Protein AF-A0AAE4AWV0-F1 (afdb_monomer)

Mean predicted aligned error: 3.2 Å

Solvent-accessible surface area (backbone atoms only — not comparable to full-atom values): 3196 Å² total; per-residue (Å²): 136,88,86,57,62,46,78,78,44,68,79,40,95,85,69,47,79,50,31,33,31,36,30,74,88,75,67,50,74,47,80,42,75,78,59,94,87,61,81,88,76,80,79,80,85,130

Foldseek 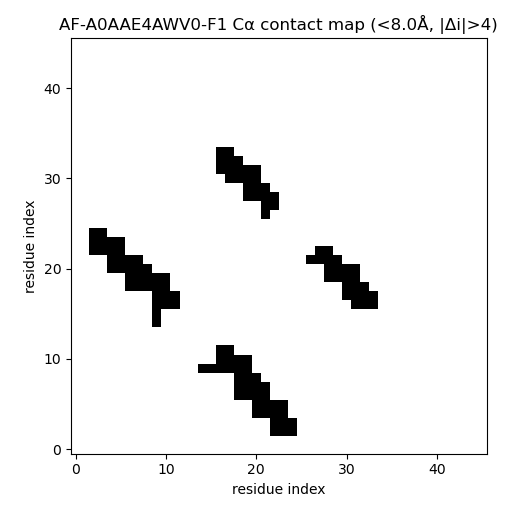3Di:
DDWDWDFPDQDDPVSADFTFTQTPPPRDTDTDDDDPPDDDDDDDDD

Secondary structure (DSSP, 8-state):
----EEEEEE-STTSPSPEEEEETTT--EEEE---TT----PPPP-

Radius of gyration: 10.87 Å; Cα contacts (8 Å, |Δi|>4): 61; chains: 1; bounding box: 28×26×24 Å

Organism: NCBI:txid137267

Nearest PDB structures (foldseek):
  7aoi-assembly1_AY  TM=2.411E-01  e=6.625E+00  Trypanosoma brucei

InterPro domains:
  IPR015035 Domain of unknown function DUF1918 [PF08940] (2-40)

pLDDT: mean 93.41, std 6.37, range [67.56, 97.88]

Sequence (46 aa):
MKRVGVITAVRKPDGAPPYEVRWTDDDHVGVVFPGPDAVIEAAPRR

Structure (mmCIF, N/CA/C/O backbone):
data_AF-A0AAE4AWV0-F1
#
_entry.id   AF-A0AAE4AWV0-F1
#
loop_
_atom_site.group_PDB
_atom_site.id
_atom_site.type_symbol
_atom_site.label_atom_id
_atom_site.label_alt_id
_atom_site.label_comp_id
_atom_site.label_asym_id
_atom_site.label_entity_id
_atom_site.label_seq_id
_atom_site.pdbx_PDB_ins_code
_a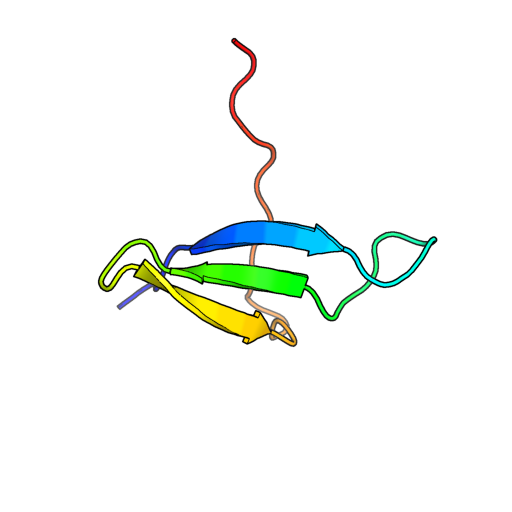tom_site.Cartn_x
_atom_site.Cartn_y
_atom_site.Cartn_z
_atom_site.occupancy
_atom_site.B_iso_or_equiv
_atom_site.auth_seq_id
_atom_site.auth_comp_id
_atom_site.auth_asym_id
_atom_site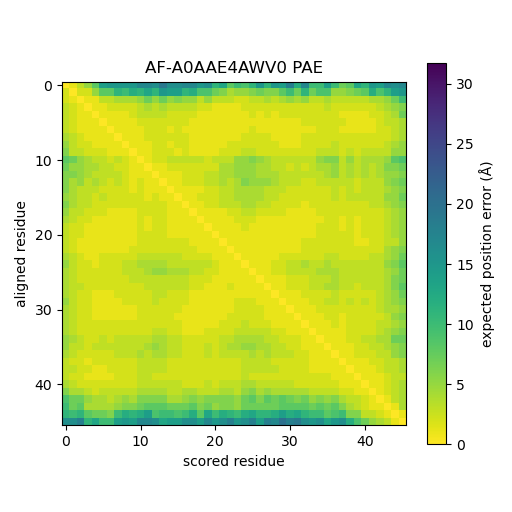.auth_atom_id
_atom_site.pdbx_PDB_model_num
ATOM 1 N N . MET A 1 1 ? 7.681 -7.312 -15.024 1.00 67.56 1 MET A N 1
ATOM 2 C CA . MET A 1 1 ? 6.385 -7.859 -14.561 1.00 67.56 1 MET A CA 1
ATOM 3 C C . MET A 1 1 ? 5.814 -6.897 -13.532 1.00 67.56 1 MET A C 1
ATOM 5 O O . MET A 1 1 ? 6.545 -6.523 -12.626 1.00 67.56 1 MET A O 1
ATOM 9 N N . LYS A 1 2 ? 4.570 -6.436 -13.702 1.00 82.12 2 LYS A N 1
ATOM 10 C CA . LYS A 1 2 ? 3.869 -5.628 -12.689 1.00 82.12 2 LYS A CA 1
ATOM 11 C C . LYS A 1 2 ? 3.322 -6.592 -11.635 1.00 82.12 2 LYS A C 1
ATOM 13 O O . LYS A 1 2 ? 2.645 -7.544 -12.008 1.00 82.12 2 LYS A O 1
ATOM 18 N N . ARG A 1 3 ? 3.617 -6.361 -10.355 1.00 91.94 3 ARG A N 1
ATOM 19 C CA . ARG A 1 3 ? 2.996 -7.102 -9.249 1.00 91.94 3 ARG A CA 1
ATOM 20 C C . ARG A 1 3 ? 1.787 -6.315 -8.757 1.00 91.94 3 ARG A C 1
ATOM 22 O O . ARG A 1 3 ? 1.882 -5.100 -8.592 1.00 91.94 3 ARG A O 1
ATOM 29 N N . VAL A 1 4 ? 0.657 -6.989 -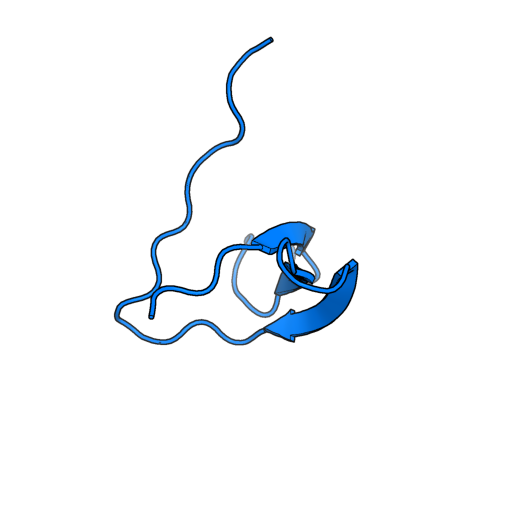8.567 1.00 95.38 4 VAL A N 1
ATOM 30 C CA . VAL A 1 4 ? -0.597 -6.371 -8.113 1.00 95.38 4 VAL A CA 1
ATOM 31 C C . VAL A 1 4 ? -0.970 -6.944 -6.753 1.00 95.38 4 VAL A C 1
ATOM 33 O O . VAL A 1 4 ? -0.820 -8.143 -6.508 1.00 95.38 4 VAL A O 1
ATOM 36 N N . GLY A 1 5 ? -1.450 -6.082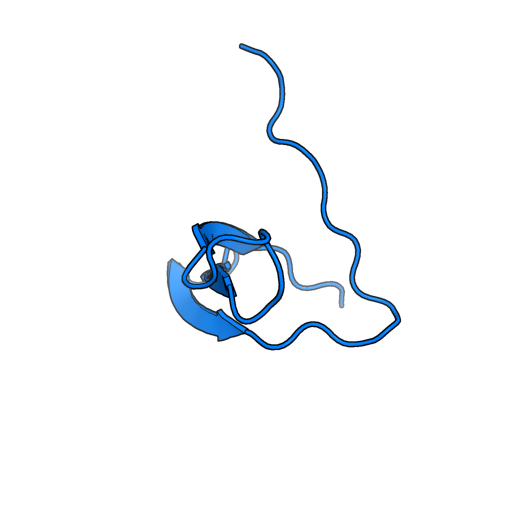 -5.864 1.00 96.06 5 GLY A N 1
ATOM 37 C CA . GLY A 1 5 ? -1.893 -6.446 -4.528 1.00 96.06 5 GLY A CA 1
ATOM 38 C C . GLY A 1 5 ? -3.058 -5.575 -4.081 1.00 96.06 5 GLY A C 1
ATOM 39 O O . GLY A 1 5 ? -3.287 -4.495 -4.628 1.00 96.06 5 GLY A O 1
ATOM 40 N N . VAL A 1 6 ? -3.795 -6.059 -3.088 1.00 97.12 6 VAL A N 1
ATOM 41 C CA . VAL A 1 6 ? -4.914 -5.340 -2.472 1.00 97.12 6 VAL A CA 1
ATOM 42 C C . VAL A 1 6 ? -4.446 -4.770 -1.14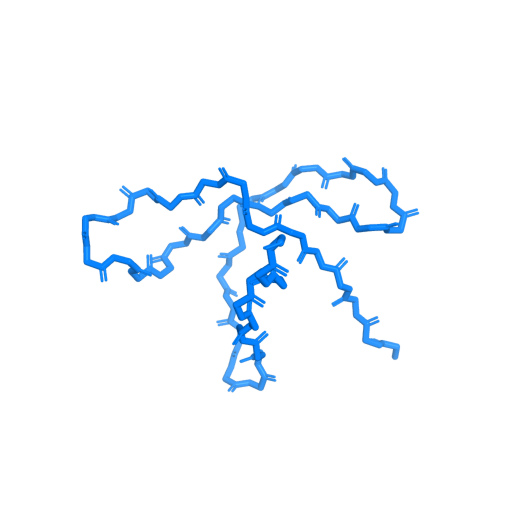1 1.00 97.12 6 VAL A C 1
ATOM 44 O O . VAL A 1 6 ? -3.929 -5.513 -0.307 1.00 97.12 6 VAL A O 1
ATOM 47 N N . ILE A 1 7 ? -4.644 -3.467 -0.932 1.00 97.00 7 ILE A N 1
ATOM 48 C CA . ILE A 1 7 ? -4.401 -2.829 0.365 1.00 97.00 7 ILE A CA 1
ATOM 49 C C . ILE A 1 7 ? -5.485 -3.302 1.338 1.00 97.00 7 ILE A C 1
ATOM 51 O O . ILE A 1 7 ? -6.666 -3.018 1.139 1.00 97.00 7 ILE A O 1
ATOM 55 N N . THR A 1 8 ? -5.094 -4.033 2.378 1.00 97.25 8 THR A N 1
ATOM 56 C CA . THR A 1 8 ? -6.004 -4.585 3.396 1.00 97.25 8 THR A CA 1
ATOM 57 C C . THR A 1 8 ? -6.071 -3.722 4.650 1.00 97.25 8 THR A C 1
ATOM 59 O O . THR A 1 8 ? -7.079 -3.752 5.353 1.00 97.25 8 THR A O 1
ATOM 62 N N . ALA A 1 9 ? -5.032 -2.928 4.922 1.00 96.94 9 ALA A N 1
ATOM 63 C CA . ALA A 1 9 ? -5.014 -1.980 6.028 1.00 96.94 9 ALA A CA 1
ATOM 64 C C . ALA A 1 9 ? -4.113 -0.772 5.744 1.00 96.94 9 ALA A C 1
ATOM 66 O O . ALA A 1 9 ? -3.070 -0.878 5.091 1.00 96.94 9 ALA A O 1
ATOM 67 N N . VAL A 1 10 ? -4.493 0.374 6.314 1.00 97.00 10 VAL A N 1
ATOM 68 C CA . VAL A 1 10 ? -3.689 1.600 6.329 1.00 97.00 10 VAL A CA 1
ATOM 69 C C . VAL A 1 10 ? -3.414 1.976 7.777 1.00 97.00 10 VAL A C 1
ATOM 71 O O . VAL A 1 10 ? -4.337 2.135 8.571 1.00 97.00 10 VAL A O 1
ATOM 74 N N . ARG A 1 11 ? -2.131 2.057 8.144 1.00 90.56 11 ARG A N 1
ATOM 75 C CA . ARG A 1 11 ? -1.716 2.219 9.549 1.00 90.56 11 ARG A CA 1
ATOM 76 C C . ARG A 1 11 ? -1.666 3.676 9.991 1.00 90.56 11 ARG A C 1
ATOM 78 O O . ARG A 1 11 ? -1.768 3.947 11.185 1.00 90.56 11 ARG A O 1
ATOM 85 N N . LYS A 1 12 ? -1.472 4.605 9.053 1.00 93.38 12 LYS A N 1
ATOM 86 C CA . LYS A 1 12 ? -1.409 6.034 9.351 1.00 93.38 12 LYS A CA 1
ATOM 87 C C . LYS A 1 12 ? -2.783 6.694 9.171 1.00 93.38 12 LYS A C 1
ATOM 89 O O . LYS A 1 12 ? -3.465 6.384 8.195 1.00 93.38 12 LYS A O 1
ATOM 94 N N . PRO A 1 13 ? -3.179 7.623 10.062 1.00 94.75 13 PRO A N 1
ATOM 95 C CA . PRO A 1 13 ? -4.473 8.307 9.970 1.00 94.75 13 PRO A CA 1
ATOM 96 C C . PRO A 1 13 ? -4.646 9.170 8.715 1.00 94.75 13 PRO A C 1
ATOM 98 O O . PRO A 1 13 ? -5.767 9.391 8.273 1.00 94.75 13 PRO A O 1
ATOM 101 N N . ASP A 1 14 ? -3.545 9.663 8.151 1.00 95.25 14 ASP A N 1
ATOM 102 C CA . ASP A 1 14 ? -3.516 10.499 6.946 1.00 95.25 14 ASP A CA 1
ATOM 103 C C . ASP A 1 14 ? -3.632 9.692 5.640 1.00 95.25 14 ASP A C 1
ATOM 105 O O . ASP A 1 14 ? -3.651 10.270 4.556 1.00 95.25 14 ASP A O 1
ATOM 109 N N . GLY A 1 15 ? -3.702 8.361 5.723 1.00 93.44 15 GLY A N 1
ATOM 110 C CA . GLY A 1 15 ? -3.745 7.497 4.548 1.00 93.44 15 GLY A CA 1
ATOM 111 C C . GLY A 1 15 ? -2.381 7.280 3.882 1.00 93.44 15 GLY A C 1
ATOM 112 O O . GLY A 1 15 ? -2.310 6.635 2.831 1.00 93.44 15 GLY A O 1
ATOM 113 N N . ALA A 1 16 ? -1.296 7.810 4.454 1.00 94.06 16 ALA A N 1
ATOM 114 C CA . ALA A 1 16 ? 0.037 7.691 3.882 1.00 94.06 16 ALA A CA 1
ATOM 115 C C . ALA A 1 16 ? 0.639 6.290 4.122 1.00 94.06 16 ALA A C 1
ATOM 117 O O . ALA A 1 16 ? 0.263 5.596 5.076 1.00 94.06 16 ALA A O 1
ATOM 118 N N . PRO A 1 17 ? 1.611 5.867 3.290 1.00 95.31 17 PRO A N 1
ATOM 119 C CA . PRO A 1 17 ? 2.340 4.625 3.503 1.00 95.31 17 PRO A CA 1
ATOM 120 C C . PRO A 1 17 ? 2.988 4.543 4.895 1.00 95.31 17 PRO A C 1
ATOM 122 O O . PRO A 1 17 ? 3.390 5.565 5.456 1.00 95.31 17 PRO A O 1
ATOM 125 N N . PRO A 1 18 ? 3.185 3.333 5.439 1.00 97.00 18 PRO A N 1
ATOM 126 C CA . PRO A 1 18 ? 3.099 2.060 4.732 1.00 97.00 18 PRO A CA 1
ATOM 127 C C . PRO A 1 18 ? 1.698 1.440 4.700 1.00 97.00 18 PRO A C 1
ATOM 129 O O . PRO A 1 18 ? 0.864 1.676 5.580 1.00 97.00 18 PRO A O 1
ATOM 132 N N . TYR A 1 19 ? 1.490 0.581 3.705 1.00 97.06 19 TYR A N 1
ATOM 133 C CA . TYR A 1 19 ? 0.258 -0.182 3.511 1.00 97.06 19 TYR A CA 1
ATOM 134 C C . TYR A 1 19 ? 0.468 -1.646 3.852 1.00 97.06 19 TYR A C 1
ATOM 136 O O . TYR A 1 19 ? 1.514 -2.210 3.543 1.00 97.06 19 TYR A O 1
ATOM 144 N N . GLU A 1 20 ? -0.532 -2.277 4.452 1.00 97.88 20 GLU A N 1
ATOM 145 C CA . GLU A 1 20 ? -0.592 -3.733 4.463 1.00 97.88 20 GLU A CA 1
ATOM 146 C C . GLU A 1 20 ? -1.209 -4.200 3.148 1.00 97.88 20 GLU A C 1
ATOM 148 O O . GLU A 1 20 ? -2.292 -3.745 2.776 1.00 97.88 20 GLU A O 1
ATOM 153 N N . VAL A 1 21 ? -0.491 -5.056 2.426 1.00 97.44 2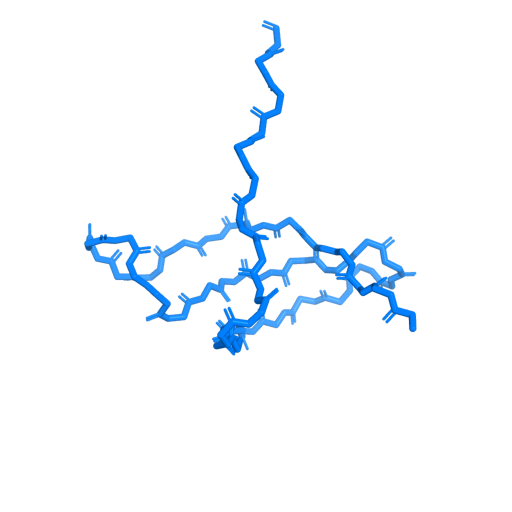1 VAL A N 1
ATOM 154 C CA . VAL A 1 21 ? -0.863 -5.516 1.089 1.00 97.44 21 VAL A CA 1
ATOM 155 C C . VAL A 1 21 ? -0.904 -7.033 1.079 1.00 97.44 21 VAL A C 1
ATOM 157 O O . VAL A 1 21 ? 0.069 -7.678 1.472 1.00 97.44 21 VAL A O 1
ATOM 160 N N . ARG A 1 22 ? -2.010 -7.588 0.578 1.00 97.62 22 ARG A N 1
ATOM 161 C CA . ARG A 1 22 ? -2.090 -8.991 0.162 1.00 97.62 22 ARG A CA 1
ATOM 162 C C . ARG A 1 22 ? -1.833 -9.084 -1.335 1.00 97.62 22 ARG A C 1
ATOM 164 O O . ARG A 1 22 ? -2.567 -8.481 -2.125 1.00 97.62 22 ARG A O 1
ATOM 171 N N . TRP A 1 23 ? -0.798 -9.814 -1.722 1.00 96.81 23 TRP A N 1
ATOM 172 C CA . TRP A 1 23 ? -0.417 -9.977 -3.118 1.00 96.81 23 TRP A CA 1
ATOM 173 C C . TRP A 1 23 ? -1.333 -10.961 -3.845 1.00 96.81 23 TRP A C 1
ATOM 175 O O . TRP A 1 23 ? -1.791 -11.940 -3.271 1.00 96.81 23 TRP A O 1
ATOM 185 N N . THR A 1 24 ? -1.639 -10.669 -5.109 1.00 95.75 24 THR A N 1
ATOM 186 C CA . THR A 1 24 ? -2.602 -11.459 -5.903 1.00 95.75 24 THR A CA 1
ATOM 187 C C . THR A 1 24 ? -1.998 -12.695 -6.566 1.00 95.75 24 THR A C 1
ATOM 189 O O . THR A 1 24 ? -2.739 -13.520 -7.090 1.00 95.75 24 THR A O 1
ATOM 192 N N . ASP A 1 25 ? -0.671 -12.813 -6.576 1.00 95.69 25 ASP A N 1
ATOM 193 C CA . ASP A 1 25 ? 0.055 -13.923 -7.192 1.00 95.69 25 ASP A CA 1
ATOM 194 C C . ASP A 1 25 ? 0.257 -15.111 -6.243 1.00 95.69 25 ASP A C 1
ATOM 196 O O . ASP A 1 25 ? 0.221 -16.252 -6.697 1.00 95.69 25 ASP A O 1
ATOM 200 N N . ASP A 1 26 ? 0.456 -14.857 -4.948 1.00 96.44 26 ASP A N 1
ATOM 201 C CA . ASP A 1 26 ? 0.790 -15.880 -3.947 1.00 96.44 26 ASP A CA 1
ATOM 202 C C . ASP A 1 26 ? 0.040 -15.734 -2.606 1.00 96.44 26 ASP A C 1
ATOM 204 O O . ASP A 1 26 ? 0.360 -16.436 -1.647 1.00 96.44 26 ASP A O 1
ATOM 208 N N . ASP A 1 27 ? -0.931 -14.817 -2.516 1.00 96.88 27 ASP A N 1
ATOM 209 C CA . ASP A 1 27 ? -1.651 -14.455 -1.282 1.00 96.88 27 ASP A CA 1
ATOM 210 C C . ASP A 1 27 ? -0.746 -14.009 -0.115 1.00 96.88 27 ASP A C 1
ATOM 212 O O . ASP A 1 27 ? -1.214 -13.845 1.019 1.00 96.88 27 ASP A O 1
ATOM 216 N N . HIS A 1 28 ? 0.541 -13.747 -0.364 1.00 97.06 28 HIS A N 1
ATO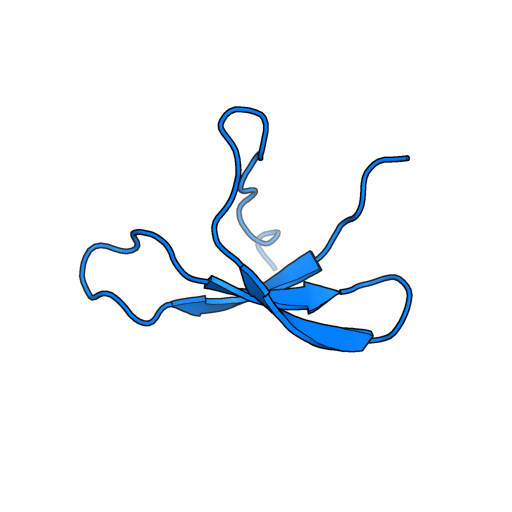M 217 C CA . HIS A 1 28 ? 1.462 -13.291 0.666 1.00 97.06 28 HIS A CA 1
ATOM 218 C C . HIS A 1 28 ? 1.022 -11.929 1.206 1.00 97.06 28 HIS A C 1
ATOM 220 O O . HIS A 1 28 ? 0.628 -11.033 0.455 1.00 97.06 28 HIS A O 1
ATOM 226 N N . VAL A 1 29 ? 1.135 -11.752 2.522 1.00 97.81 29 VAL A N 1
ATOM 227 C CA . VAL A 1 29 ? 0.804 -10.499 3.202 1.00 97.81 29 VAL A CA 1
ATOM 228 C C . VAL A 1 29 ? 2.076 -9.840 3.703 1.00 97.81 29 VAL A C 1
ATOM 230 O O . VAL A 1 29 ? 2.870 -10.460 4.410 1.00 97.81 29 VAL A O 1
ATOM 233 N N . GLY A 1 30 ? 2.247 -8.563 3.368 1.00 96.81 30 GLY A N 1
ATOM 234 C CA . GLY A 1 30 ? 3.405 -7.785 3.786 1.00 96.81 30 GLY A CA 1
ATOM 235 C C . GLY A 1 30 ? 3.115 -6.296 3.922 1.00 96.81 30 GLY A C 1
ATOM 236 O O . GLY A 1 30 ? 2.123 -5.774 3.415 1.00 96.81 30 GLY A O 1
ATOM 237 N N . VAL A 1 31 ? 4.018 -5.606 4.618 1.00 97.25 31 VAL A N 1
ATOM 238 C CA . VAL A 1 31 ? 4.003 -4.147 4.746 1.00 97.25 31 VAL A CA 1
ATOM 239 C C . VAL A 1 31 ? 4.801 -3.545 3.591 1.00 97.25 31 VAL A C 1
ATOM 241 O O . VAL A 1 31 ? 5.970 -3.876 3.401 1.00 97.25 31 VAL A O 1
ATOM 244 N N . VAL A 1 32 ? 4.175 -2.657 2.824 1.00 96.62 32 VAL A N 1
ATOM 245 C CA . VAL A 1 32 ? 4.733 -2.082 1.597 1.00 96.62 32 VAL A CA 1
ATOM 246 C C . VAL A 1 32 ? 4.933 -0.576 1.747 1.00 96.62 32 VAL A C 1
ATOM 248 O O . VAL A 1 32 ? 4.016 0.160 2.117 1.00 96.62 32 VAL A O 1
ATOM 251 N N . PHE A 1 33 ? 6.137 -0.126 1.392 1.00 96.31 33 PHE A N 1
ATOM 252 C CA . PHE A 1 33 ? 6.464 1.269 1.107 1.00 96.31 33 PHE A CA 1
ATOM 253 C C . PHE A 1 33 ? 6.525 1.423 -0.420 1.00 96.31 33 PHE A C 1
ATOM 255 O O . PHE A 1 33 ? 7.491 0.964 -1.031 1.00 96.31 33 PHE A O 1
ATOM 262 N N . PRO A 1 34 ? 5.479 1.971 -1.060 1.00 94.75 34 PRO A N 1
ATOM 263 C CA . PRO A 1 34 ? 5.430 2.088 -2.508 1.00 94.75 34 PRO A CA 1
ATOM 264 C C . PRO A 1 34 ? 6.529 3.021 -3.024 1.00 94.75 34 PRO A C 1
ATOM 266 O O . PRO A 1 34 ? 6.811 4.059 -2.426 1.00 94.75 34 PRO A O 1
ATOM 269 N N . GLY A 1 35 ? 7.137 2.639 -4.147 1.00 93.44 35 GLY A N 1
ATOM 270 C CA . GLY A 1 35 ? 8.049 3.501 -4.894 1.00 93.44 35 GLY A CA 1
ATOM 271 C C . GLY A 1 35 ? 7.308 4.598 -5.670 1.00 93.44 35 GLY A C 1
ATOM 272 O O . GLY A 1 35 ? 6.079 4.572 -5.746 1.00 93.44 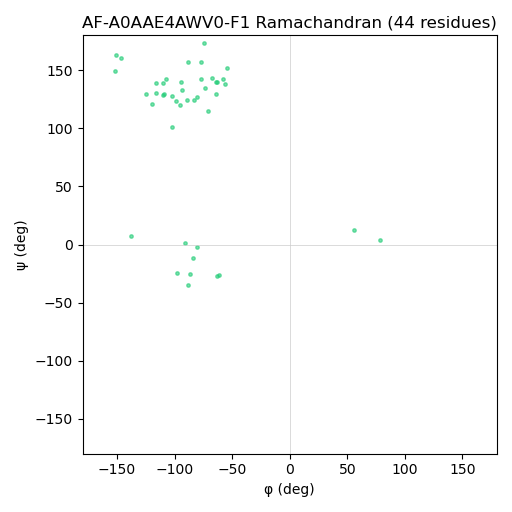35 GLY A O 1
ATOM 273 N N . PRO A 1 36 ? 8.042 5.536 -6.289 1.00 95.44 36 PRO A N 1
ATOM 274 C CA . PRO A 1 36 ? 7.459 6.670 -7.014 1.00 95.44 36 PRO A CA 1
ATOM 275 C C . PRO A 1 36 ? 6.571 6.260 -8.200 1.00 95.44 36 PRO A C 1
ATOM 277 O O . PRO A 1 36 ? 5.641 6.983 -8.535 1.00 95.44 36 PRO A O 1
ATOM 280 N N . ASP A 1 37 ? 6.816 5.088 -8.791 1.00 93.81 37 ASP A N 1
ATOM 281 C CA . ASP A 1 37 ? 6.054 4.574 -9.938 1.00 93.81 37 ASP A CA 1
ATOM 282 C C . ASP A 1 37 ? 4.850 3.703 -9.532 1.00 93.81 37 ASP A C 1
ATOM 284 O O . ASP A 1 37 ? 4.162 3.133 -10.384 1.00 93.81 37 ASP A O 1
ATOM 288 N N . ALA A 1 38 ? 4.601 3.533 -8.230 1.00 94.56 38 ALA A N 1
ATOM 289 C CA . ALA A 1 38 ? 3.459 2.766 -7.759 1.00 94.56 38 ALA A CA 1
ATOM 290 C C . ALA A 1 38 ? 2.161 3.553 -7.967 1.00 94.56 38 ALA A C 1
ATOM 292 O O . ALA A 1 38 ? 2.052 4.724 -7.609 1.00 94.56 38 ALA A O 1
ATOM 293 N N . VAL A 1 39 ? 1.144 2.871 -8.487 1.00 94.94 39 VAL A N 1
ATOM 294 C CA . VAL A 1 39 ? -0.189 3.443 -8.685 1.00 94.94 39 VAL A CA 1
ATOM 295 C C . VAL A 1 39 ? -1.150 2.804 -7.693 1.00 94.94 39 VAL A C 1
ATOM 297 O O . VAL A 1 39 ? -1.210 1.579 -7.583 1.00 94.94 39 VAL A O 1
ATOM 300 N N . ILE A 1 40 ? -1.901 3.642 -6.979 1.00 94.19 40 ILE A N 1
ATOM 301 C CA . ILE A 1 40 ? -2.989 3.220 -6.095 1.00 94.19 40 ILE A CA 1
ATOM 302 C C . ILE A 1 40 ? -4.299 3.402 -6.858 1.00 94.19 40 ILE A C 1
ATOM 304 O O . ILE A 1 40 ? -4.611 4.502 -7.311 1.00 94.19 40 ILE A O 1
ATOM 308 N N . GLU A 1 41 ? -5.068 2.327 -6.984 1.00 94.44 41 GLU A N 1
ATOM 309 C CA . GLU A 1 41 ? -6.376 2.329 -7.635 1.00 94.44 41 GLU A CA 1
ATOM 310 C C . GLU A 1 41 ? -7.471 2.135 -6.579 1.00 94.44 41 GLU A C 1
ATOM 312 O O . GLU A 1 41 ? -7.325 1.340 -5.647 1.00 94.44 41 GLU A O 1
ATOM 317 N N . ALA A 1 42 ? -8.574 2.875 -6.704 1.00 91.75 42 ALA A N 1
ATOM 318 C CA . ALA A 1 42 ? -9.734 2.661 -5.848 1.00 91.75 42 ALA A CA 1
ATOM 319 C C . ALA A 1 42 ? -10.373 1.305 -6.167 1.00 91.75 42 ALA A C 1
ATOM 321 O O . ALA A 1 42 ? -10.460 0.908 -7.330 1.00 91.75 42 ALA A O 1
ATOM 322 N N . ALA A 1 43 ? -10.869 0.617 -5.138 1.00 85.19 43 ALA A N 1
ATOM 323 C CA . ALA A 1 43 ? -11.649 -0.592 -5.355 1.00 85.19 43 ALA A CA 1
ATOM 324 C C . ALA A 1 43 ? -12.874 -0.273 -6.237 1.00 85.19 43 ALA A C 1
ATOM 326 O O . ALA A 1 43 ? -13.477 0.798 -6.082 1.00 85.19 43 ALA A O 1
ATOM 327 N N . PRO A 1 44 ? -13.261 -1.181 -7.151 1.00 85.12 44 PRO A N 1
ATOM 328 C CA . PRO A 1 44 ? -14.445 -0.985 -7.972 1.00 85.12 44 PRO A CA 1
ATOM 329 C C . PRO A 1 44 ? -15.668 -0.760 -7.080 1.00 85.12 44 PRO A C 1
ATOM 331 O O . PRO A 1 44 ? -15.848 -1.431 -6.059 1.00 85.12 44 PRO A O 1
ATOM 334 N N . ARG A 1 45 ? -16.517 0.196 -7.471 1.00 83.12 45 ARG A N 1
ATOM 335 C CA . ARG A 1 45 ? -17.832 0.362 -6.846 1.00 83.12 45 ARG A CA 1
ATOM 336 C C . ARG A 1 45 ? -18.648 -0.902 -7.128 1.00 83.12 45 ARG A C 1
ATOM 338 O O . ARG A 1 45 ? -18.683 -1.352 -8.270 1.00 83.12 45 ARG A O 1
ATOM 345 N N . ARG A 1 46 ? -19.230 -1.481 -6.077 1.00 70.69 46 ARG A N 1
ATOM 346 C CA . ARG A 1 46 ? -20.186 -2.589 -6.186 1.00 70.69 46 ARG A CA 1
ATOM 347 C C . ARG A 1 46 ? -21.521 -2.113 -6.734 1.00 70.69 46 ARG A C 1
ATOM 349 O O . ARG A 1 46 ? -21.863 -0.938 -6.470 1.00 70.69 46 ARG A O 1
#